Protein AF-A0A0M3JFR3-F1 (afdb_monomer_lite)

Sequence (120 aa):
MKSMLLALNSVETPVGYAWLSLFKNDRLVIERDEQEVSLPIAVDLPSGYINYQSFGLGKDHAGPEIRWVDSGKHLFRVRLRLISSIFTSEPRIQAFFQSCQKLQRIGLLGDAAEKTSVCF

Organism: Anisakis simplex (NCBI:txid6269)

Secondary structure (DSSP, 8-state):
----------------B----SEETTEES--SSEEEEEE--BSS--TTGGG-------S---S---PBGGGG---EEEEEE---SSS-SSHHHHHHHHHHHHHHHTT-S-S--SS-----

Structure (mmCIF, N/CA/C/O backbone):
data_AF-A0A0M3JFR3-F1
#
_entry.id   AF-A0A0M3JFR3-F1
#
loop_
_atom_site.group_PDB
_atom_site.id
_atom_site.type_symbol
_atom_site.label_atom_id
_atom_site.label_alt_id
_atom_site.label_comp_id
_atom_site.label_asym_id
_atom_site.label_entity_id
_atom_site.label_seq_id
_atom_site.pdbx_PDB_ins_code
_atom_site.Cartn_x
_atom_site.Cartn_y
_atom_site.Cartn_z
_atom_site.occupancy
_atom_site.B_iso_or_equiv
_atom_site.auth_seq_id
_atom_site.auth_comp_id
_atom_site.auth_asym_id
_atom_site.auth_atom_id
_atom_site.pdbx_PDB_model_num
ATOM 1 N N . MET A 1 1 ? -22.628 2.863 -21.796 1.00 40.62 1 MET A N 1
ATOM 2 C CA . MET A 1 1 ? -22.720 4.196 -22.425 1.00 40.62 1 MET A CA 1
ATOM 3 C C . MET A 1 1 ? -21.317 4.609 -22.829 1.00 40.62 1 MET A C 1
ATOM 5 O O . MET A 1 1 ? -20.488 4.837 -21.962 1.00 40.62 1 MET A O 1
ATOM 9 N N . LYS A 1 2 ? -21.027 4.550 -24.133 1.00 43.78 2 LYS A N 1
ATOM 10 C CA . LYS A 1 2 ? -19.798 5.075 -24.737 1.00 43.78 2 LYS A CA 1
ATOM 11 C C . LYS A 1 2 ? -20.050 6.536 -25.120 1.00 43.78 2 LYS A C 1
ATOM 13 O O . LYS A 1 2 ? -21.008 6.802 -25.835 1.00 43.78 2 LYS A O 1
ATOM 18 N N . SER A 1 3 ? -19.166 7.416 -24.679 1.00 36.62 3 SER A N 1
ATOM 19 C CA . SER A 1 3 ? -18.901 8.773 -25.187 1.00 36.62 3 SER A CA 1
ATOM 20 C C . SER A 1 3 ? -17.521 9.127 -24.597 1.00 36.62 3 SER A C 1
ATOM 22 O O . SER A 1 3 ? -17.429 9.187 -23.376 1.00 36.62 3 SER A O 1
ATOM 24 N N . MET A 1 4 ? -16.364 9.175 -25.284 1.00 49.66 4 MET A N 1
ATOM 25 C CA . MET A 1 4 ? -15.981 9.788 -26.579 1.00 49.66 4 MET A CA 1
ATOM 26 C C . MET A 1 4 ? -16.557 11.210 -26.665 1.00 49.66 4 MET A C 1
ATOM 28 O O . MET A 1 4 ? -17.770 11.342 -26.632 1.00 49.66 4 MET A O 1
ATOM 32 N N . LEU A 1 5 ? -15.818 12.322 -26.723 1.00 47.84 5 LEU A N 1
ATOM 33 C CA . LEU A 1 5 ? -14.508 12.702 -27.284 1.00 47.84 5 LEU A CA 1
ATOM 34 C C . LEU A 1 5 ? -14.062 13.986 -26.520 1.00 47.84 5 LEU A C 1
ATOM 36 O O . LEU A 1 5 ? -14.929 14.706 -26.045 1.00 47.84 5 LEU A O 1
ATOM 40 N N . LEU A 1 6 ? -12.806 14.377 -26.295 1.00 44.72 6 LEU A N 1
ATOM 41 C CA . LEU A 1 6 ? -11.718 14.698 -27.219 1.00 44.72 6 LEU A CA 1
ATOM 42 C C . LEU A 1 6 ? -10.438 14.853 -26.369 1.00 44.72 6 LEU A C 1
ATOM 44 O O . LEU A 1 6 ? -10.299 15.826 -25.633 1.00 44.72 6 LEU A O 1
ATOM 48 N N . ALA A 1 7 ? -9.485 13.940 -26.494 1.00 45.66 7 ALA A N 1
ATOM 49 C CA . ALA A 1 7 ? -8.080 14.244 -26.249 1.00 45.66 7 ALA A CA 1
ATOM 50 C C . ALA A 1 7 ? -7.297 13.438 -27.280 1.00 45.66 7 ALA A C 1
ATOM 52 O O . ALA A 1 7 ? -7.352 12.211 -27.320 1.00 45.66 7 ALA A O 1
ATOM 53 N N . LEU A 1 8 ? -6.694 14.159 -28.212 1.00 45.34 8 LEU A N 1
ATOM 54 C CA . LEU A 1 8 ? -5.966 13.633 -29.351 1.00 45.34 8 LEU A CA 1
ATOM 55 C C . LEU A 1 8 ? -4.789 12.768 -28.849 1.00 45.34 8 LEU A C 1
ATOM 57 O O . LEU A 1 8 ? -3.789 13.301 -28.390 1.00 45.34 8 LEU A O 1
ATOM 61 N N . ASN A 1 9 ? -4.918 11.443 -28.930 1.00 51.28 9 ASN A N 1
ATOM 62 C CA . ASN A 1 9 ? -3.826 10.465 -29.024 1.00 51.28 9 ASN A CA 1
ATOM 63 C C . ASN A 1 9 ? -2.594 10.635 -28.104 1.00 51.28 9 ASN A C 1
ATOM 65 O O . ASN A 1 9 ? -1.469 10.430 -28.559 1.00 51.28 9 ASN A O 1
ATOM 69 N N . SER A 1 10 ? -2.756 10.908 -26.809 1.00 51.66 10 SER A N 1
ATOM 70 C CA . SER A 1 10 ? -1.743 10.484 -25.835 1.00 51.66 10 SER A CA 1
ATOM 71 C C . SER A 1 10 ? -2.121 9.085 -25.366 1.00 51.66 10 SER A C 1
ATOM 73 O O . SER A 1 10 ? -2.992 8.931 -24.513 1.00 51.66 10 SER A O 1
ATOM 75 N N . VAL A 1 11 ? -1.516 8.050 -25.953 1.00 61.97 11 VAL A N 1
ATOM 76 C CA . VAL A 1 11 ? -1.558 6.715 -25.346 1.00 61.97 11 VAL A CA 1
ATOM 77 C C . VAL A 1 11 ? -0.862 6.865 -23.997 1.00 61.97 11 VAL A C 1
ATOM 79 O O . VAL A 1 11 ? 0.364 6.967 -23.950 1.00 61.97 11 VAL A O 1
ATOM 82 N N . GLU A 1 12 ? -1.639 7.002 -22.923 1.00 67.94 12 GLU A N 1
ATOM 83 C CA . GLU A 1 12 ? -1.123 7.081 -21.560 1.00 67.94 12 GLU A CA 1
ATOM 84 C C . GLU A 1 12 ? -0.237 5.854 -21.340 1.00 67.94 12 GLU A C 1
ATOM 86 O O . GLU A 1 12 ? -0.712 4.722 -21.257 1.00 67.94 12 GLU A O 1
ATOM 91 N N . THR A 1 13 ? 1.078 6.065 -21.370 1.00 77.56 13 THR A N 1
ATOM 92 C CA . THR A 1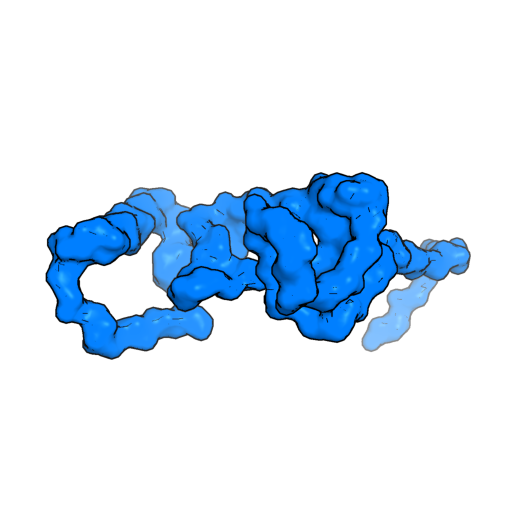 13 ? 2.038 4.978 -21.213 1.00 77.56 13 THR A CA 1
ATOM 93 C C . THR A 1 13 ? 2.223 4.766 -19.716 1.00 77.56 13 THR A C 1
ATOM 95 O O . THR A 1 13 ? 2.569 5.724 -19.019 1.00 77.56 13 THR A O 1
ATOM 98 N N . PRO A 1 14 ? 1.980 3.555 -19.188 1.00 82.25 14 PRO A N 1
ATOM 99 C CA . PRO A 1 14 ? 2.150 3.298 -17.766 1.00 82.25 14 PRO A CA 1
ATOM 100 C C . PRO A 1 14 ? 3.610 3.536 -17.361 1.00 82.25 14 PRO A C 1
ATOM 102 O O . PRO A 1 14 ? 4.530 3.018 -17.989 1.00 82.25 14 PRO A O 1
ATOM 105 N N . VAL A 1 15 ? 3.817 4.322 -16.300 1.00 86.00 15 VAL A N 1
ATOM 106 C CA . VAL A 1 15 ? 5.153 4.676 -15.777 1.00 86.00 15 VAL A CA 1
ATOM 107 C C . VAL A 1 15 ? 5.757 3.535 -14.940 1.00 86.00 15 VAL A C 1
ATOM 109 O O . VAL A 1 15 ? 6.971 3.476 -14.756 1.00 86.00 15 VAL A O 1
ATOM 112 N N . GLY A 1 16 ? 4.923 2.613 -14.449 1.00 92.25 16 GLY A N 1
ATOM 113 C CA . GLY A 1 16 ? 5.340 1.421 -13.715 1.00 92.25 16 GLY A CA 1
ATOM 114 C C . GL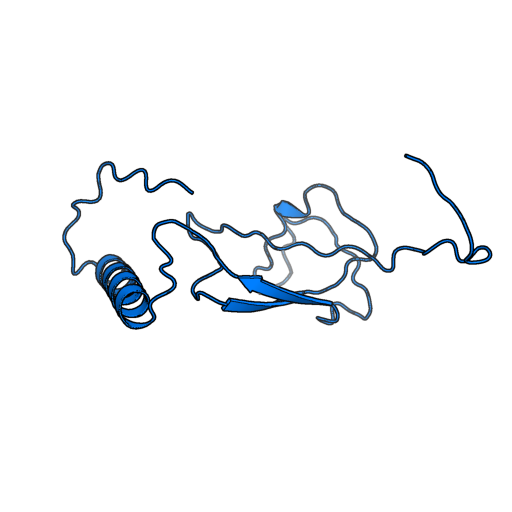Y A 1 16 ? 4.248 0.881 -12.793 1.00 92.25 16 GLY A C 1
ATOM 115 O O . GLY A 1 16 ? 3.075 1.235 -12.926 1.00 92.25 16 GLY A O 1
ATOM 116 N N . TYR A 1 17 ? 4.647 0.035 -11.843 1.00 92.75 17 TYR A N 1
ATOM 117 C CA . TYR A 1 17 ? 3.766 -0.681 -10.922 1.00 92.75 17 TYR A CA 1
ATOM 118 C C . TYR A 1 17 ? 4.179 -0.445 -9.471 1.00 92.75 17 TYR A C 1
ATOM 120 O O . TYR A 1 17 ? 5.361 -0.448 -9.145 1.00 92.75 17 TYR A O 1
ATOM 128 N N . ALA A 1 18 ? 3.208 -0.285 -8.578 1.00 92.25 18 ALA A N 1
ATOM 129 C CA . ALA A 1 18 ? 3.438 -0.203 -7.140 1.00 92.25 18 ALA A CA 1
ATOM 130 C C . ALA A 1 18 ? 2.424 -1.092 -6.419 1.00 92.25 18 ALA A C 1
ATOM 132 O O . ALA A 1 18 ? 1.283 -1.229 -6.861 1.00 92.25 18 ALA A O 1
ATOM 133 N N . TRP A 1 19 ? 2.831 -1.695 -5.307 1.00 90.81 19 TRP A N 1
ATOM 134 C CA . TRP A 1 19 ? 1.965 -2.535 -4.486 1.00 90.81 19 TRP A CA 1
ATOM 135 C C . TRP A 1 19 ? 2.266 -2.329 -3.006 1.00 90.81 19 TRP A C 1
ATOM 137 O O . TRP A 1 19 ? 3.365 -1.938 -2.614 1.00 90.81 19 TRP A O 1
ATOM 147 N N . LEU A 1 20 ? 1.263 -2.611 -2.182 1.00 87.12 20 LEU A N 1
ATOM 148 C CA . LEU A 1 20 ? 1.350 -2.570 -0.732 1.00 87.12 20 LEU A CA 1
ATOM 149 C C . LEU A 1 20 ? 0.552 -3.748 -0.180 1.00 87.12 20 LEU A C 1
ATOM 151 O O . LEU A 1 20 ? -0.654 -3.830 -0.409 1.00 87.12 20 LEU A O 1
ATOM 155 N N . SER A 1 21 ? 1.206 -4.648 0.558 1.00 84.75 21 SER A N 1
ATOM 156 C CA . SER A 1 21 ? 0.465 -5.649 1.326 1.00 84.75 21 SER A CA 1
ATOM 157 C C . SER A 1 21 ? -0.216 -4.956 2.498 1.00 84.75 21 SER A C 1
ATOM 159 O O . SER A 1 21 ? 0.456 -4.390 3.360 1.00 84.75 21 SER A O 1
ATOM 161 N N . LEU A 1 22 ? -1.547 -4.996 2.532 1.00 80.50 22 LEU A N 1
ATOM 162 C CA . LEU A 1 22 ? -2.320 -4.417 3.630 1.00 80.50 22 LEU A CA 1
ATOM 163 C C . LEU A 1 22 ? -2.214 -5.249 4.908 1.00 80.50 22 LEU A C 1
ATOM 165 O O . LEU A 1 22 ? -2.471 -4.720 5.984 1.00 80.50 22 LEU A O 1
ATOM 169 N N . PHE A 1 23 ? -1.808 -6.515 4.797 1.00 76.31 23 PHE A N 1
ATOM 170 C CA . PHE A 1 23 ? -1.744 -7.466 5.898 1.00 76.31 23 PHE A CA 1
ATOM 171 C C . PHE A 1 23 ? -0.365 -8.132 5.960 1.00 76.31 23 PHE A C 1
ATOM 173 O O . PHE A 1 23 ? 0.167 -8.594 4.947 1.00 76.31 23 PHE A O 1
ATOM 180 N N . LYS A 1 24 ? 0.247 -8.163 7.142 1.00 73.00 24 LYS A N 1
ATOM 181 C CA . LYS A 1 24 ? 1.553 -8.783 7.387 1.00 73.00 24 LYS A CA 1
ATOM 182 C C . LYS A 1 24 ? 1.568 -9.398 8.782 1.00 73.00 24 LYS A C 1
ATOM 184 O O . LYS A 1 24 ? 1.279 -8.701 9.748 1.00 73.00 24 LYS A O 1
ATOM 189 N N . ASN A 1 25 ? 1.954 -10.671 8.893 1.00 71.50 25 ASN A N 1
ATOM 190 C CA . ASN A 1 25 ? 2.031 -11.407 10.166 1.00 71.50 25 ASN A CA 1
ATOM 191 C C . ASN A 1 25 ? 0.734 -11.307 10.990 1.00 71.50 25 ASN A C 1
ATOM 193 O O . ASN A 1 25 ? 0.768 -10.929 12.161 1.00 71.50 25 ASN A O 1
ATOM 197 N N . ASP A 1 26 ? -0.401 -11.558 10.343 1.00 70.75 26 ASP A N 1
ATOM 198 C CA . ASP A 1 26 ? -1.739 -11.445 10.927 1.00 70.75 26 ASP A CA 1
ATOM 199 C C . ASP A 1 26 ? -2.153 -10.044 11.408 1.00 70.75 26 ASP A C 1
ATOM 201 O O . ASP A 1 26 ? -3.028 -9.880 12.260 1.00 70.75 26 ASP A O 1
ATOM 205 N N . ARG A 1 27 ? -1.515 -9.000 10.865 1.00 71.19 27 ARG A N 1
ATOM 206 C CA . ARG A 1 27 ? -1.746 -7.608 11.262 1.00 71.19 27 ARG A CA 1
ATOM 207 C C . ARG A 1 27 ? -1.968 -6.719 10.056 1.00 71.19 27 ARG A C 1
ATOM 209 O O . ARG A 1 27 ? -1.198 -6.763 9.097 1.00 71.19 27 ARG A O 1
ATOM 216 N N . LEU A 1 28 ? -2.972 -5.848 10.137 1.00 78.88 28 LEU A N 1
ATOM 217 C CA . LEU A 1 28 ? -3.101 -4.751 9.187 1.00 78.88 28 LEU A CA 1
ATOM 218 C C . LEU A 1 28 ? -1.923 -3.783 9.339 1.00 78.88 28 LEU A C 1
ATOM 220 O O . LEU A 1 28 ? -1.591 -3.364 10.444 1.00 78.88 28 LEU A O 1
ATOM 224 N N . VAL A 1 29 ? -1.326 -3.396 8.214 1.00 76.25 29 VAL A N 1
ATOM 225 C CA . VAL A 1 29 ? -0.257 -2.383 8.148 1.00 76.25 29 VAL A CA 1
ATOM 226 C C . VAL A 1 29 ? -0.810 -0.975 8.419 1.00 76.25 29 VAL A C 1
ATOM 228 O O . VAL A 1 29 ? -0.069 -0.062 8.781 1.00 76.25 29 VAL A O 1
ATOM 231 N N . ILE A 1 30 ? -2.124 -0.790 8.279 1.00 80.81 30 ILE A N 1
ATOM 232 C CA . ILE A 1 30 ? -2.806 0.469 8.576 1.00 80.81 30 ILE A CA 1
ATOM 233 C C . ILE A 1 30 ? -3.112 0.531 10.080 1.00 80.81 30 ILE A C 1
ATOM 235 O O . ILE A 1 30 ? -4.131 0.031 10.547 1.00 80.81 30 ILE A O 1
ATOM 239 N N . GLU A 1 31 ? -2.210 1.142 10.850 1.00 73.94 31 GLU A N 1
ATOM 240 C CA . GLU A 1 31 ? -2.359 1.282 12.311 1.00 73.94 31 GLU A CA 1
ATOM 241 C C . GLU A 1 31 ? -3.157 2.532 12.738 1.00 73.94 31 GLU A C 1
ATOM 243 O O . GLU A 1 31 ? -3.518 2.688 13.909 1.00 73.94 31 GLU A O 1
ATOM 248 N N . ARG A 1 32 ? -3.423 3.453 11.806 1.00 74.12 32 ARG A N 1
ATOM 249 C CA . ARG A 1 32 ? -4.097 4.743 12.041 1.00 74.12 32 ARG A CA 1
ATOM 250 C C . ARG A 1 32 ? -5.316 4.880 11.130 1.00 74.12 32 ARG A C 1
ATOM 252 O O . ARG A 1 32 ? -5.366 4.228 10.098 1.00 74.12 32 ARG A O 1
ATOM 259 N N . ASP A 1 33 ? -6.273 5.732 11.510 1.00 74.88 33 ASP A N 1
ATOM 260 C CA . ASP A 1 33 ? -7.461 6.030 10.682 1.00 74.88 33 ASP A CA 1
ATOM 261 C C . ASP A 1 33 ? -7.054 6.513 9.280 1.00 74.88 33 ASP A C 1
ATOM 263 O O . ASP A 1 33 ? -7.553 6.013 8.277 1.00 74.88 33 ASP A O 1
ATOM 267 N N . GLU A 1 34 ? -6.049 7.390 9.217 1.00 82.31 34 GLU A N 1
ATOM 268 C CA . GLU A 1 34 ? -5.407 7.822 7.978 1.00 82.31 34 GLU A CA 1
ATOM 269 C C . GLU A 1 34 ? -3.907 7.504 8.017 1.00 82.31 34 GLU A C 1
ATOM 271 O O . GLU A 1 34 ? -3.201 7.852 8.971 1.00 82.31 34 GLU A O 1
ATOM 276 N N . GLN A 1 35 ? -3.412 6.840 6.973 1.00 85.06 35 GLN A N 1
ATOM 277 C CA . GLN A 1 35 ? -2.002 6.505 6.804 1.00 85.06 35 GLN A CA 1
ATOM 278 C C . GLN A 1 35 ? -1.529 6.925 5.412 1.00 85.06 35 GLN A C 1
ATOM 280 O O . GLN A 1 35 ? -2.031 6.459 4.389 1.00 85.06 35 GLN A O 1
ATOM 285 N N . GLU A 1 36 ? -0.518 7.787 5.380 1.00 91.00 36 GLU A N 1
ATOM 286 C CA . GLU A 1 36 ? 0.211 8.128 4.162 1.00 91.00 36 GLU A CA 1
ATOM 287 C C . GLU A 1 36 ? 1.361 7.131 3.978 1.00 91.00 36 GLU A C 1
ATOM 289 O O . GLU A 1 36 ? 2.131 6.880 4.910 1.00 91.00 36 GLU A O 1
ATOM 294 N N . VAL A 1 37 ? 1.457 6.533 2.792 1.00 89.50 37 VAL A N 1
ATOM 295 C CA . VAL A 1 37 ? 2.506 5.578 2.431 1.00 89.50 37 VAL A CA 1
ATOM 296 C C . VAL A 1 37 ? 3.148 6.038 1.131 1.00 89.50 37 VAL A C 1
ATOM 298 O O . VAL A 1 37 ? 2.472 6.243 0.122 1.00 89.50 37 VAL A O 1
ATOM 301 N N . SER A 1 38 ? 4.467 6.191 1.157 1.00 91.81 38 SER A N 1
ATOM 302 C CA . SER A 1 38 ? 5.263 6.408 -0.048 1.00 91.81 38 SER A CA 1
ATOM 303 C C . SER A 1 38 ? 5.772 5.052 -0.530 1.00 91.81 38 SER A C 1
ATOM 305 O O . SER A 1 38 ? 6.365 4.306 0.249 1.00 91.81 38 SER A O 1
ATOM 307 N N . LEU A 1 39 ? 5.544 4.725 -1.797 1.00 90.88 39 LEU A N 1
ATOM 308 C CA . LEU A 1 39 ? 5.862 3.448 -2.423 1.00 90.88 39 LEU A CA 1
ATOM 309 C C . LEU A 1 39 ? 6.897 3.641 -3.540 1.00 90.88 39 LEU A C 1
ATOM 311 O O . LEU A 1 39 ? 6.831 4.636 -4.275 1.00 90.88 39 LEU A O 1
ATOM 315 N N . PRO A 1 40 ? 7.845 2.703 -3.688 1.00 91.56 40 PRO A N 1
ATOM 316 C CA . PRO A 1 40 ? 8.679 2.642 -4.874 1.00 91.56 40 PRO A CA 1
ATOM 317 C C . PRO A 1 40 ? 7.851 2.184 -6.083 1.00 91.56 40 PRO A C 1
ATOM 319 O O . PRO A 1 40 ? 6.815 1.533 -5.936 1.00 91.56 40 PRO A O 1
ATOM 322 N N . ILE A 1 41 ? 8.320 2.526 -7.281 1.00 92.50 41 ILE A N 1
ATOM 323 C CA . ILE A 1 41 ? 7.683 2.145 -8.546 1.00 92.50 41 ILE A CA 1
ATOM 324 C C . ILE A 1 41 ? 8.587 1.126 -9.243 1.00 92.50 41 ILE A C 1
ATOM 326 O O . ILE A 1 41 ? 9.759 1.409 -9.487 1.00 92.50 41 ILE A O 1
ATOM 330 N N . ALA A 1 42 ? 8.066 -0.055 -9.554 1.00 91.88 42 ALA A N 1
ATOM 331 C CA . ALA A 1 42 ? 8.741 -1.063 -10.360 1.00 91.88 42 ALA A CA 1
ATOM 332 C C . ALA A 1 42 ? 8.492 -0.824 -11.855 1.00 91.88 42 ALA A C 1
ATOM 334 O O . ALA A 1 42 ? 7.406 -0.405 -12.252 1.00 91.88 42 ALA A O 1
ATOM 335 N N . VAL A 1 43 ? 9.494 -1.104 -12.687 1.00 92.06 43 VAL A N 1
ATOM 336 C CA . VAL A 1 43 ? 9.414 -0.982 -14.154 1.00 92.06 43 VAL A CA 1
ATOM 337 C C . VAL A 1 43 ? 8.432 -2.006 -14.728 1.00 92.06 43 VAL A C 1
ATOM 339 O O . VAL A 1 43 ? 7.682 -1.718 -15.657 1.00 92.06 43 VAL A O 1
ATOM 342 N N . ASP A 1 44 ? 8.421 -3.201 -14.151 1.00 90.44 44 ASP A N 1
ATOM 343 C CA . ASP A 1 44 ? 7.561 -4.320 -14.504 1.00 90.44 44 ASP A CA 1
ATOM 344 C C . ASP A 1 44 ? 6.999 -4.976 -13.239 1.00 90.44 44 ASP A C 1
ATOM 346 O O . ASP A 1 44 ? 7.489 -4.739 -12.134 1.00 90.44 44 ASP A O 1
ATOM 350 N N . LEU A 1 45 ? 5.929 -5.756 -13.396 1.00 88.75 45 LEU A N 1
ATOM 351 C CA . LEU A 1 45 ? 5.295 -6.482 -12.301 1.00 88.75 45 LEU A CA 1
ATOM 352 C C . LEU A 1 45 ? 5.846 -7.918 -12.266 1.00 88.75 45 LEU A C 1
ATOM 354 O O . LEU A 1 45 ? 5.404 -8.747 -13.067 1.00 88.75 45 LEU A O 1
ATOM 358 N N . PRO A 1 46 ? 6.802 -8.243 -11.378 1.00 85.44 46 PRO A N 1
ATOM 359 C CA . PRO A 1 46 ? 7.397 -9.570 -11.352 1.00 85.44 46 PRO A CA 1
ATOM 360 C C . PRO A 1 46 ? 6.414 -10.618 -10.819 1.00 85.44 46 PRO A C 1
ATOM 362 O O . PRO A 1 46 ? 5.518 -10.328 -10.018 1.00 85.44 46 PRO A O 1
ATOM 365 N N . SER A 1 47 ? 6.610 -11.877 -11.217 1.00 84.56 47 SER A N 1
ATOM 366 C CA . SER A 1 47 ? 5.853 -12.989 -10.635 1.00 84.56 47 SER A CA 1
ATOM 367 C C . SER A 1 47 ? 6.103 -13.061 -9.128 1.00 84.56 47 SER A C 1
ATOM 369 O O . SER A 1 47 ? 7.240 -12.966 -8.671 1.00 84.56 47 SER A O 1
ATOM 371 N N . GLY A 1 48 ? 5.035 -13.197 -8.343 1.00 83.38 48 GLY A N 1
ATOM 372 C CA . GLY A 1 48 ? 5.140 -13.209 -6.885 1.00 83.38 48 GLY A CA 1
ATOM 373 C C . GLY A 1 48 ? 5.399 -11.841 -6.244 1.00 83.38 48 GLY A C 1
ATOM 374 O O . GLY A 1 48 ? 5.785 -11.813 -5.078 1.00 83.38 48 GLY A O 1
ATOM 375 N N . TYR A 1 49 ? 5.153 -10.718 -6.939 1.00 83.94 49 TYR A N 1
ATOM 376 C CA . TYR A 1 49 ? 5.308 -9.358 -6.391 1.00 83.94 49 TYR A CA 1
ATOM 377 C C . TYR A 1 49 ? 4.652 -9.169 -5.009 1.00 83.94 49 TYR A C 1
ATOM 379 O O . TYR A 1 49 ? 5.205 -8.487 -4.152 1.00 83.94 49 TYR A O 1
ATOM 387 N N . ILE A 1 50 ? 3.510 -9.818 -4.749 1.00 80.31 50 ILE A N 1
ATOM 388 C CA . ILE A 1 50 ? 2.801 -9.727 -3.462 1.00 80.31 50 ILE A CA 1
ATOM 389 C C . ILE A 1 50 ? 3.593 -10.338 -2.296 1.00 80.31 50 ILE A C 1
ATOM 391 O O . ILE A 1 50 ? 3.500 -9.860 -1.168 1.00 80.31 50 ILE A O 1
ATOM 395 N N . ASN A 1 51 ? 4.413 -11.352 -2.584 1.00 74.56 51 ASN A N 1
ATOM 396 C CA . ASN A 1 51 ? 5.276 -12.031 -1.621 1.00 74.56 51 ASN A CA 1
ATOM 397 C C . ASN A 1 51 ? 6.645 -11.357 -1.499 1.00 74.56 51 ASN A C 1
ATOM 399 O O . ASN A 1 51 ? 7.504 -11.860 -0.777 1.00 74.56 51 ASN A O 1
ATOM 403 N N . TYR A 1 52 ? 6.871 -10.231 -2.188 1.00 74.38 52 TYR A N 1
ATOM 404 C CA . TYR A 1 52 ? 8.093 -9.463 -2.020 1.00 74.38 52 TYR A CA 1
ATOM 405 C C . TYR A 1 52 ? 8.199 -8.980 -0.573 1.00 74.38 52 TYR A C 1
ATOM 407 O O . TYR A 1 52 ? 7.480 -8.084 -0.120 1.00 74.38 52 TYR A O 1
ATOM 415 N N . GLN A 1 53 ? 9.122 -9.582 0.165 1.00 64.44 53 GLN A N 1
ATOM 416 C CA . GLN A 1 53 ? 9.449 -9.153 1.505 1.00 64.44 53 GLN A CA 1
ATOM 417 C C . GLN A 1 53 ? 10.587 -8.145 1.402 1.00 64.44 53 GLN A C 1
ATOM 419 O O . GLN A 1 53 ? 11.737 -8.514 1.183 1.00 64.44 53 GLN A O 1
ATOM 424 N N . SER A 1 54 ? 10.272 -6.863 1.607 1.00 57.72 54 SER A N 1
ATOM 425 C CA . SER A 1 54 ? 11.285 -5.847 1.914 1.00 57.72 54 SER A CA 1
ATOM 426 C C . SER A 1 54 ? 11.833 -6.121 3.321 1.00 57.72 54 SER A C 1
ATOM 428 O O . SER A 1 54 ? 11.515 -5.433 4.291 1.00 57.72 54 SER A O 1
ATOM 430 N N . PHE A 1 55 ? 12.547 -7.232 3.486 1.00 49.78 55 PHE A N 1
ATOM 431 C CA . PHE A 1 55 ? 13.394 -7.445 4.642 1.00 49.78 55 PHE A CA 1
ATOM 432 C C . PHE A 1 55 ? 14.656 -6.639 4.365 1.00 49.78 55 PHE A C 1
ATOM 434 O O . PHE A 1 55 ? 15.404 -6.950 3.447 1.00 49.78 55 PHE A O 1
ATOM 441 N N . GLY A 1 56 ? 14.873 -5.567 5.129 1.00 47.06 56 GLY A N 1
ATOM 442 C CA . GLY A 1 56 ? 16.095 -4.758 5.099 1.00 47.06 56 GLY A CA 1
ATOM 443 C C . GLY A 1 56 ? 17.327 -5.511 5.618 1.00 47.06 56 GLY A C 1
ATOM 444 O O . GLY A 1 56 ? 18.077 -4.977 6.426 1.00 47.06 56 GLY A O 1
ATOM 445 N N . LEU A 1 57 ? 17.507 -6.764 5.201 1.00 41.47 57 LEU A N 1
ATOM 446 C CA . LEU A 1 57 ? 18.610 -7.650 5.539 1.00 41.47 57 LEU A CA 1
ATOM 447 C C . LEU A 1 57 ? 19.253 -8.097 4.229 1.00 41.47 57 LEU A C 1
ATOM 449 O O . LEU A 1 57 ? 18.579 -8.518 3.295 1.00 41.47 57 LEU A O 1
ATOM 453 N N . GLY A 1 58 ? 20.562 -7.886 4.148 1.00 38.72 58 GLY A N 1
ATOM 454 C CA . GLY A 1 58 ? 21.322 -7.941 2.913 1.00 38.72 58 GLY A CA 1
ATOM 455 C C . GLY A 1 58 ? 21.275 -9.271 2.156 1.00 38.72 58 GLY A C 1
ATOM 456 O O . GLY A 1 58 ? 21.130 -10.344 2.723 1.00 38.72 58 GLY A O 1
ATOM 457 N N . LYS A 1 59 ? 21.506 -9.123 0.851 1.00 41.78 59 LYS A N 1
ATOM 458 C CA . LYS A 1 59 ? 22.179 -10.019 -0.104 1.00 41.78 59 LYS A CA 1
ATOM 459 C C . LYS A 1 59 ? 21.724 -11.463 -0.337 1.00 41.78 59 LYS A C 1
ATOM 461 O O . LYS A 1 59 ? 22.090 -11.957 -1.401 1.00 41.78 59 LYS A O 1
ATOM 466 N N . ASP A 1 60 ? 20.865 -12.077 0.466 1.00 42.69 60 ASP A N 1
ATOM 467 C CA . ASP A 1 60 ? 20.389 -13.441 0.184 1.00 42.69 60 ASP A CA 1
ATOM 468 C C . ASP A 1 60 ? 18.923 -13.423 -0.283 1.00 42.69 60 ASP A C 1
ATOM 470 O O . ASP A 1 60 ? 17.962 -13.465 0.483 1.00 42.69 60 ASP A O 1
ATOM 474 N N . HIS A 1 61 ? 18.778 -13.266 -1.601 1.00 50.44 61 HIS A N 1
ATOM 475 C CA . HIS A 1 61 ? 17.550 -12.945 -2.326 1.00 50.44 61 HIS A CA 1
ATOM 476 C C . HIS A 1 61 ? 16.619 -14.161 -2.479 1.00 50.44 61 HIS A C 1
ATOM 478 O O . HIS A 1 61 ? 16.592 -14.806 -3.524 1.00 50.44 61 HIS A O 1
ATOM 484 N N . ALA A 1 62 ? 15.789 -14.446 -1.475 1.00 55.81 62 ALA A N 1
ATOM 485 C CA . ALA A 1 62 ? 14.656 -15.372 -1.616 1.00 55.81 62 ALA A CA 1
ATOM 486 C C . ALA A 1 62 ? 13.387 -14.686 -2.180 1.00 55.81 62 ALA A C 1
ATOM 488 O O . ALA A 1 62 ? 12.266 -15.070 -1.853 1.00 55.81 62 ALA A O 1
ATOM 489 N N . GLY A 1 63 ? 13.551 -13.635 -2.989 1.00 64.19 63 GLY A N 1
ATOM 490 C CA . GLY A 1 63 ? 12.457 -12.854 -3.567 1.00 64.19 63 GLY A CA 1
ATOM 491 C C . GLY A 1 63 ? 12.645 -12.644 -5.071 1.00 64.19 63 GLY A C 1
ATOM 492 O O . GLY A 1 63 ? 13.770 -12.761 -5.559 1.00 64.19 63 GLY A O 1
ATOM 493 N N . PRO A 1 64 ? 11.565 -12.347 -5.816 1.00 70.44 64 PRO A N 1
ATOM 494 C CA . PRO A 1 64 ? 11.667 -12.055 -7.240 1.00 70.44 64 PRO A CA 1
ATOM 495 C C . PRO A 1 64 ? 12.601 -10.864 -7.486 1.00 70.44 64 PRO A C 1
ATOM 497 O O . PRO A 1 64 ? 12.580 -9.891 -6.730 1.00 70.44 64 PRO A O 1
ATOM 500 N N . GLU A 1 65 ? 13.411 -10.932 -8.543 1.00 81.44 65 GLU A N 1
ATOM 501 C CA . GLU A 1 65 ? 14.245 -9.807 -8.968 1.00 81.44 65 GLU A CA 1
ATOM 502 C C . GLU A 1 65 ? 13.341 -8.668 -9.459 1.00 81.44 65 GLU A C 1
ATOM 504 O O . GLU A 1 65 ? 12.523 -8.857 -10.360 1.00 81.44 65 GLU A O 1
ATOM 509 N N . ILE A 1 66 ? 13.457 -7.489 -8.840 1.00 86.62 66 ILE A N 1
ATOM 510 C CA . ILE A 1 66 ? 12.607 -6.333 -9.144 1.00 86.62 66 ILE A CA 1
ATOM 511 C C . ILE A 1 66 ? 13.458 -5.217 -9.726 1.00 86.62 66 ILE A C 1
ATOM 513 O O . ILE A 1 66 ? 14.399 -4.738 -9.090 1.00 86.62 66 ILE A O 1
ATOM 517 N N . ARG A 1 67 ? 13.082 -4.748 -10.917 1.00 90.75 67 ARG A N 1
ATOM 518 C CA . ARG A 1 67 ? 13.665 -3.546 -11.513 1.00 90.75 67 ARG A CA 1
ATOM 519 C C . ARG A 1 67 ? 12.893 -2.324 -11.051 1.00 90.75 67 ARG A C 1
ATOM 521 O O . ARG A 1 67 ? 11.699 -2.200 -11.310 1.00 90.75 67 ARG A O 1
ATOM 528 N N . TRP A 1 68 ? 13.585 -1.406 -10.394 1.00 90.88 68 TRP A N 1
ATOM 529 C CA . TRP A 1 68 ? 12.981 -0.198 -9.847 1.00 90.88 68 TRP A CA 1
ATOM 530 C C . TRP A 1 68 ? 13.190 1.016 -10.750 1.00 90.88 68 TRP A C 1
ATOM 532 O O . TRP A 1 68 ? 14.265 1.216 -11.316 1.00 90.88 68 TRP A O 1
ATOM 542 N N . VAL A 1 69 ? 12.173 1.868 -10.828 1.00 91.88 69 VAL A N 1
ATOM 543 C CA . VAL A 1 69 ? 12.263 3.209 -11.408 1.00 91.88 69 VAL A CA 1
ATOM 544 C C . VAL A 1 69 ? 13.069 4.102 -10.464 1.00 91.88 69 VAL A C 1
ATOM 546 O O . VAL A 1 69 ? 12.923 4.016 -9.244 1.00 91.88 69 VAL A O 1
ATOM 549 N N . ASP A 1 70 ? 13.930 4.952 -11.029 1.00 91.00 70 ASP A N 1
ATOM 550 C CA . ASP A 1 70 ? 14.747 5.928 -10.289 1.00 91.00 70 ASP A CA 1
ATOM 551 C C . ASP A 1 70 ? 15.472 5.313 -9.073 1.00 91.00 70 ASP A C 1
ATOM 553 O O . ASP A 1 70 ? 15.481 5.861 -7.972 1.00 91.00 70 ASP A O 1
ATOM 557 N N . SER A 1 71 ? 16.045 4.119 -9.263 1.00 89.56 71 SER A N 1
ATOM 558 C CA . SER A 1 71 ? 16.785 3.371 -8.233 1.00 89.56 71 SER A CA 1
ATOM 559 C C . SER A 1 71 ? 15.980 3.063 -6.959 1.00 89.56 71 SER A C 1
ATOM 561 O O . SER A 1 71 ? 16.547 2.980 -5.872 1.00 89.56 71 SER A O 1
ATOM 563 N N . GLY A 1 72 ? 14.658 2.898 -7.073 1.00 88.88 72 GLY A N 1
ATOM 564 C CA . GLY A 1 72 ? 13.799 2.528 -5.943 1.00 88.88 72 GLY A CA 1
ATOM 565 C C . GLY A 1 72 ? 13.374 3.703 -5.071 1.00 88.88 72 GLY A C 1
ATOM 566 O O . GLY A 1 72 ? 12.921 3.493 -3.946 1.00 88.88 72 GLY A O 1
ATOM 567 N N . LYS A 1 73 ? 13.484 4.945 -5.561 1.00 91.19 73 LYS A N 1
ATOM 568 C CA . LYS A 1 73 ? 12.913 6.092 -4.850 1.00 91.19 73 LYS A CA 1
ATOM 569 C C . LYS A 1 73 ? 11.407 5.924 -4.667 1.00 91.19 73 LYS A C 1
ATOM 571 O O . LYS A 1 73 ? 10.684 5.465 -5.551 1.00 91.19 73 LYS A O 1
ATOM 576 N N . HIS A 1 74 ? 10.928 6.364 -3.510 1.00 91.56 74 HIS A N 1
ATOM 577 C CA . HIS A 1 74 ? 9.514 6.329 -3.163 1.00 91.56 74 HIS A CA 1
ATOM 578 C C . HIS A 1 74 ? 8.790 7.524 -3.796 1.00 91.56 74 HIS A C 1
ATOM 580 O O . HIS A 1 74 ? 8.505 8.525 -3.137 1.00 91.56 74 HIS A O 1
ATOM 586 N N . LEU A 1 75 ? 8.573 7.436 -5.107 1.00 90.81 75 LEU A N 1
ATOM 587 C CA . LEU A 1 75 ? 8.005 8.509 -5.923 1.00 90.81 75 LEU A CA 1
ATOM 588 C C . LEU A 1 75 ? 6.475 8.527 -5.895 1.00 90.81 75 LEU A C 1
ATOM 590 O O . LEU A 1 75 ? 5.869 9.571 -6.129 1.00 90.81 75 LEU A O 1
ATOM 594 N N . PHE A 1 76 ? 5.846 7.387 -5.610 1.00 92.12 76 PHE A N 1
ATOM 595 C CA . PHE A 1 76 ? 4.396 7.272 -5.595 1.00 92.12 76 PHE A CA 1
ATOM 596 C C . PHE A 1 76 ? 3.873 7.401 -4.172 1.00 92.12 76 PHE A C 1
ATOM 598 O O . PHE A 1 76 ? 4.312 6.675 -3.285 1.00 92.12 76 PHE A O 1
ATOM 605 N N . ARG A 1 77 ? 2.936 8.319 -3.935 1.00 94.38 77 ARG A N 1
ATOM 606 C CA . ARG A 1 77 ? 2.378 8.538 -2.603 1.00 94.38 77 ARG A CA 1
ATOM 607 C C . ARG A 1 77 ? 0.888 8.281 -2.584 1.00 94.38 77 ARG A C 1
ATOM 609 O O . ARG A 1 77 ? 0.152 8.843 -3.389 1.00 94.38 77 ARG A O 1
ATOM 616 N N . VAL A 1 78 ? 0.458 7.468 -1.628 1.00 91.62 78 VAL A N 1
ATOM 617 C CA . VAL A 1 78 ? -0.949 7.136 -1.418 1.00 91.62 78 VAL A CA 1
ATOM 618 C C . VAL A 1 78 ? -1.355 7.465 0.007 1.00 91.62 78 VAL A C 1
ATOM 620 O O . VAL A 1 78 ? -0.592 7.256 0.950 1.00 91.62 78 VAL A O 1
ATOM 623 N N . ARG A 1 79 ? -2.572 7.981 0.163 1.00 91.69 79 ARG A N 1
ATOM 624 C CA . ARG A 1 79 ? -3.233 8.117 1.460 1.00 91.69 79 ARG A CA 1
ATOM 625 C C . ARG A 1 79 ? -4.328 7.078 1.544 1.00 91.69 79 ARG A C 1
ATOM 627 O O . ARG A 1 79 ? -5.171 6.992 0.655 1.00 91.69 79 ARG A O 1
ATOM 634 N N . LEU A 1 80 ? -4.284 6.287 2.600 1.00 87.69 80 LEU A N 1
ATOM 635 C CA . LEU A 1 80 ? -5.246 5.238 2.876 1.00 87.69 80 LEU A CA 1
ATOM 636 C C . LEU A 1 80 ? -6.049 5.645 4.097 1.00 87.69 80 LEU A C 1
ATOM 638 O O . LEU A 1 80 ? -5.471 6.018 5.117 1.00 87.69 80 LEU A O 1
ATOM 642 N N . ARG A 1 81 ? -7.371 5.546 3.982 1.00 84.69 81 ARG A N 1
ATOM 643 C CA . ARG A 1 81 ? -8.285 5.694 5.107 1.00 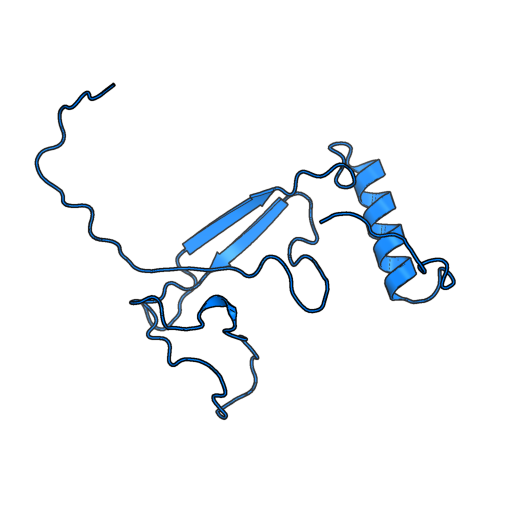84.69 81 ARG A CA 1
ATOM 644 C C . ARG A 1 81 ? -8.929 4.350 5.400 1.00 84.69 81 ARG A C 1
ATOM 646 O O . ARG A 1 81 ? -9.552 3.770 4.510 1.00 84.69 81 ARG A O 1
ATOM 653 N N . LEU A 1 82 ? -8.774 3.859 6.623 1.00 80.44 82 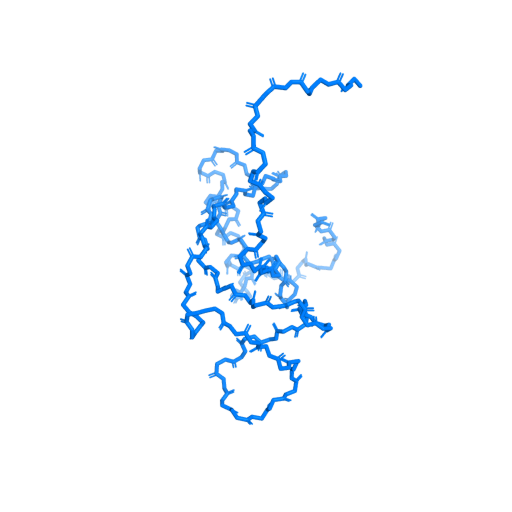LEU A N 1
ATOM 654 C CA . LEU A 1 82 ? -9.361 2.588 7.029 1.00 80.44 82 LEU A CA 1
ATOM 655 C C . LEU A 1 82 ? -10.778 2.812 7.550 1.00 80.44 82 LEU A C 1
ATOM 657 O O . LEU A 1 82 ? -10.978 3.414 8.597 1.00 80.44 82 LEU A O 1
ATOM 661 N N . ILE A 1 83 ? -11.762 2.291 6.821 1.00 75.25 83 ILE A N 1
ATOM 662 C CA . ILE A 1 83 ? -13.170 2.338 7.215 1.00 75.25 83 ILE A CA 1
ATOM 663 C C . ILE A 1 83 ? -13.584 0.921 7.612 1.00 75.25 83 ILE A C 1
ATOM 665 O O . ILE A 1 83 ? -13.670 0.038 6.761 1.00 75.25 83 ILE A O 1
ATOM 669 N N . SER A 1 84 ? -13.831 0.692 8.899 1.00 72.44 84 SER A N 1
ATOM 670 C CA . SER A 1 84 ? -14.372 -0.573 9.411 1.00 72.44 84 SER A CA 1
ATOM 671 C C . SER A 1 84 ? -15.314 -0.313 10.586 1.00 72.44 84 SER A C 1
ATOM 673 O O . SER A 1 84 ? -15.330 0.782 11.140 1.00 72.44 84 SER A O 1
ATOM 675 N N . SER A 1 85 ? -16.092 -1.313 11.008 1.00 70.25 85 SER A N 1
ATOM 676 C CA . SER A 1 85 ? -16.982 -1.191 12.177 1.00 70.25 85 SER A CA 1
ATOM 677 C C . SER A 1 85 ? -16.238 -0.938 13.499 1.00 70.25 85 SER A C 1
ATOM 679 O O . SER A 1 85 ? -16.852 -0.521 14.477 1.00 70.25 85 SER A O 1
ATOM 681 N N . ILE A 1 86 ? -14.925 -1.182 13.525 1.00 65.00 86 ILE A N 1
ATOM 682 C CA . ILE A 1 86 ? -14.045 -1.016 14.690 1.00 65.00 86 ILE A CA 1
ATOM 683 C C . ILE A 1 86 ? -13.264 0.301 14.601 1.00 65.00 86 ILE A C 1
ATOM 685 O O . ILE A 1 86 ? -12.900 0.870 15.628 1.00 65.00 86 ILE A O 1
ATOM 689 N N . PHE A 1 87 ? -13.041 0.809 13.384 1.00 66.25 87 PHE A N 1
ATOM 690 C CA . PHE A 1 87 ? -12.440 2.118 13.140 1.00 66.25 87 PHE A CA 1
ATOM 691 C C . PHE A 1 87 ? -13.535 3.183 13.110 1.00 66.25 87 PHE A C 1
ATOM 693 O O . PHE A 1 87 ? -14.151 3.468 12.084 1.00 66.25 87 PHE A O 1
ATOM 700 N N . THR A 1 88 ? -13.828 3.733 14.283 1.00 65.69 88 THR A N 1
ATOM 701 C CA . THR A 1 88 ? -14.924 4.688 14.451 1.00 65.69 88 THR A CA 1
ATOM 702 C C . THR A 1 88 ? -14.513 6.076 13.975 1.00 65.69 88 THR A C 1
ATOM 704 O O . THR A 1 88 ? -13.383 6.495 14.215 1.00 65.69 88 THR A O 1
ATOM 707 N N . SER A 1 89 ? -15.450 6.850 13.424 1.00 70.19 89 SER A N 1
ATOM 708 C CA . SER A 1 89 ? -15.218 8.261 13.078 1.00 70.19 89 SER A CA 1
ATOM 709 C C . SER A 1 89 ? -15.020 9.182 14.292 1.00 70.19 89 SER A C 1
ATOM 711 O O . SER A 1 89 ? -14.675 10.346 14.113 1.00 70.19 89 SER A O 1
ATOM 713 N N . GLU A 1 90 ? -15.263 8.690 15.512 1.00 79.00 90 GLU A N 1
ATOM 714 C CA . GLU A 1 90 ? -15.094 9.441 16.757 1.00 79.00 90 GLU A CA 1
ATOM 715 C C . GLU A 1 90 ? -13.673 9.241 17.329 1.00 79.00 90 GLU A C 1
ATOM 717 O O . GLU A 1 90 ? -13.336 8.135 17.770 1.00 79.00 90 GLU A O 1
ATOM 722 N N . PRO A 1 91 ? -12.831 10.293 17.404 1.00 79.75 91 PRO A N 1
ATOM 723 C CA . PRO A 1 91 ? -11.422 10.161 17.785 1.00 79.75 91 PRO A CA 1
ATOM 724 C C . PRO A 1 91 ? -11.188 9.534 19.164 1.00 79.75 91 PRO A C 1
ATOM 726 O O . PRO A 1 91 ? -10.201 8.826 19.370 1.00 79.75 91 PRO A O 1
ATOM 729 N N . ARG A 1 92 ? -12.085 9.781 20.127 1.00 81.69 92 ARG A N 1
ATOM 730 C CA . ARG A 1 92 ? -11.942 9.257 21.497 1.00 81.69 92 ARG A CA 1
ATOM 731 C C . ARG A 1 92 ? -12.151 7.748 21.556 1.00 81.69 92 ARG A C 1
ATOM 733 O O . ARG A 1 92 ? -11.399 7.050 22.233 1.00 81.69 92 ARG A O 1
ATOM 740 N N . ILE A 1 93 ? -13.151 7.253 20.831 1.00 78.88 93 ILE A N 1
ATOM 741 C CA . ILE A 1 93 ? -13.460 5.822 20.752 1.00 78.88 93 ILE A CA 1
ATOM 742 C C . ILE A 1 93 ? -12.342 5.101 19.990 1.00 78.88 93 ILE A C 1
ATOM 744 O O . ILE A 1 93 ? -11.857 4.058 20.428 1.00 78.88 93 ILE A O 1
ATOM 748 N N . GLN A 1 94 ? -11.839 5.726 18.926 1.00 77.12 94 GLN A N 1
ATOM 749 C CA . GLN A 1 94 ? -10.687 5.235 18.183 1.00 77.12 94 GLN A CA 1
ATOM 750 C C . GLN A 1 94 ? -9.435 5.091 19.067 1.00 77.12 94 GLN A C 1
ATOM 752 O O . GLN A 1 94 ? -8.774 4.050 19.059 1.00 77.12 94 GLN A O 1
ATOM 757 N N . ALA A 1 95 ? -9.119 6.108 19.876 1.00 81.31 95 ALA A N 1
ATOM 758 C CA . ALA A 1 95 ? -7.985 6.073 20.799 1.00 81.31 95 ALA A CA 1
ATOM 759 C C . ALA A 1 95 ? -8.133 4.982 21.877 1.00 81.31 95 ALA A C 1
ATOM 761 O O . ALA A 1 95 ? -7.140 4.357 22.270 1.00 81.31 95 ALA A O 1
ATOM 762 N N . PHE A 1 96 ? -9.363 4.726 22.333 1.00 82.94 96 PHE A N 1
ATOM 763 C CA . PHE A 1 96 ? -9.668 3.643 23.264 1.00 82.94 96 PHE A CA 1
ATOM 764 C C . PHE A 1 96 ? -9.377 2.270 22.643 1.00 82.94 96 PHE A C 1
ATOM 766 O O . PHE A 1 96 ? -8.571 1.521 23.196 1.00 82.94 96 PHE A O 1
ATOM 773 N N . PHE A 1 97 ? 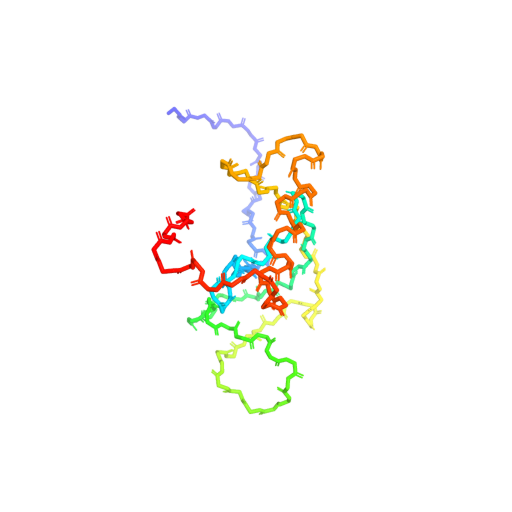-9.924 1.968 21.460 1.00 78.69 97 PHE A N 1
ATOM 774 C CA . PHE A 1 97 ? -9.681 0.685 20.789 1.00 78.69 97 PHE A CA 1
ATOM 775 C C . PHE A 1 97 ? -8.201 0.463 20.460 1.00 78.69 97 PHE A C 1
ATOM 777 O O . PHE A 1 97 ? -7.671 -0.626 20.693 1.00 78.69 97 PHE A O 1
ATOM 784 N N . GLN A 1 98 ? -7.494 1.507 20.019 1.00 78.00 98 GLN A N 1
ATOM 785 C CA . GLN A 1 98 ? -6.046 1.443 19.813 1.00 78.00 98 GLN A CA 1
ATOM 786 C C . GLN A 1 98 ? -5.284 1.143 21.114 1.00 78.00 98 GLN A C 1
ATOM 788 O O . GLN A 1 98 ? -4.278 0.432 21.090 1.00 78.00 98 GLN A O 1
ATOM 793 N N . SER A 1 99 ? -5.744 1.665 22.254 1.00 82.38 99 SER A N 1
ATOM 794 C CA . SER A 1 99 ? -5.146 1.391 23.566 1.00 82.38 99 SER A CA 1
ATOM 795 C C . SER A 1 99 ? -5.410 -0.043 24.023 1.00 82.38 99 SER A C 1
ATOM 797 O O . SER A 1 99 ? -4.479 -0.706 24.476 1.00 82.38 99 SER A O 1
ATOM 799 N N . CYS A 1 100 ? -6.621 -0.569 23.818 1.00 81.19 100 CYS A N 1
ATOM 800 C CA . CYS A 1 100 ? -6.934 -1.979 24.062 1.00 81.19 100 CYS A CA 1
ATOM 801 C C . CYS A 1 100 ? -6.045 -2.902 23.219 1.00 81.19 100 CYS A C 1
ATOM 803 O O . CYS A 1 100 ? -5.437 -3.827 23.753 1.00 81.19 100 CYS 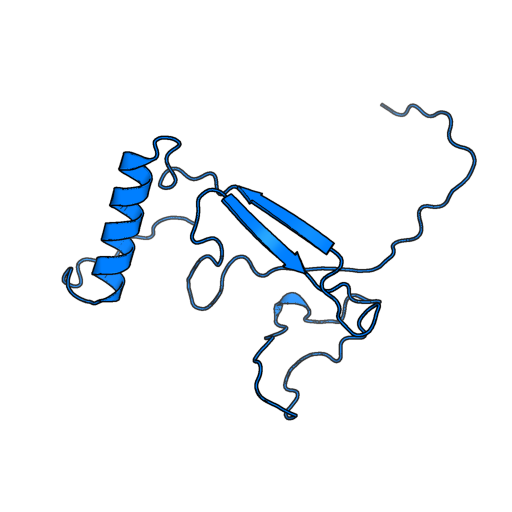A O 1
ATOM 805 N N . GLN A 1 101 ? -5.880 -2.599 21.928 1.00 76.50 101 GLN A N 1
ATOM 806 C CA . GLN A 1 101 ? -5.014 -3.368 21.034 1.00 76.50 101 GLN A CA 1
ATOM 807 C C . GLN A 1 101 ? -3.537 -3.307 21.463 1.00 76.50 101 GLN A C 1
ATOM 809 O O . GLN A 1 101 ? -2.811 -4.295 21.348 1.00 76.50 101 GLN A O 1
ATOM 814 N N . LYS A 1 102 ? -3.062 -2.159 21.971 1.00 78.06 102 LYS A N 1
ATOM 815 C CA . LYS A 1 102 ? -1.715 -2.024 22.561 1.00 78.06 102 LYS A CA 1
ATOM 816 C C . LYS A 1 102 ? -1.566 -2.853 23.834 1.00 78.06 102 LYS A C 1
ATOM 818 O O . LYS A 1 102 ? -0.528 -3.475 24.024 1.00 78.06 102 LYS A O 1
ATOM 823 N N . LEU A 1 103 ? -2.582 -2.871 24.688 1.00 81.81 103 LEU A N 1
ATOM 824 C CA . LEU A 1 103 ? -2.536 -3.584 25.960 1.00 81.81 103 LEU A CA 1
ATOM 825 C C . LEU A 1 103 ? -2.596 -5.106 25.764 1.00 81.81 103 LEU A C 1
ATOM 827 O O . LEU A 1 103 ? -1.833 -5.833 26.398 1.00 81.81 103 LEU A O 1
ATOM 831 N N . GLN A 1 104 ? -3.410 -5.573 24.812 1.00 78.25 104 GLN A N 1
ATOM 832 C CA . GLN A 1 104 ? -3.409 -6.963 24.354 1.00 78.25 104 GLN A CA 1
ATOM 833 C C . GLN A 1 104 ? -2.030 -7.364 23.806 1.00 78.25 104 GLN A C 1
ATOM 835 O O . GLN A 1 104 ? -1.528 -8.436 24.121 1.00 78.25 104 GLN A O 1
ATOM 840 N N . ARG A 1 105 ? -1.355 -6.472 23.064 1.00 72.94 105 ARG A N 1
ATOM 841 C CA . ARG A 1 105 ? 0.017 -6.708 22.575 1.00 72.94 105 ARG A CA 1
ATOM 842 C C . ARG A 1 105 ? 1.059 -6.895 23.681 1.00 72.94 105 ARG A C 1
ATOM 844 O O . ARG A 1 105 ? 2.047 -7.575 23.436 1.00 72.94 105 ARG A O 1
ATOM 851 N N . ILE A 1 106 ? 0.875 -6.278 24.849 1.00 80.81 106 ILE A N 1
ATOM 852 C CA . ILE A 1 106 ? 1.816 -6.361 25.983 1.00 80.81 106 ILE A CA 1
ATOM 853 C C . ILE A 1 106 ? 1.467 -7.557 26.899 1.00 80.81 106 ILE A C 1
ATOM 855 O O . ILE A 1 106 ? 2.175 -7.825 27.863 1.00 80.81 106 ILE A O 1
ATOM 859 N N . GLY A 1 107 ? 0.402 -8.313 26.594 1.00 72.94 107 GLY A N 1
ATOM 860 C CA . GLY A 1 107 ? -0.020 -9.482 27.377 1.00 72.94 107 GLY A CA 1
ATOM 861 C C . GLY A 1 107 ? -0.670 -9.131 28.718 1.00 72.94 107 GLY A C 1
ATOM 862 O O . GLY A 1 107 ? -0.747 -9.969 29.609 1.00 72.94 107 GLY A O 1
ATOM 863 N N . LEU A 1 108 ? -1.118 -7.882 28.882 1.00 68.44 108 LEU A N 1
ATOM 864 C CA . LEU A 1 108 ? -1.733 -7.381 30.119 1.00 68.44 108 LEU A CA 1
ATOM 865 C C . LEU A 1 108 ? -3.264 -7.530 30.143 1.00 68.44 108 LEU A C 1
ATOM 867 O O . LEU A 1 108 ? -3.876 -7.414 31.201 1.00 68.44 108 LEU A O 1
ATOM 871 N N . LEU A 1 109 ? -3.882 -7.806 28.992 1.00 64.69 109 LEU A N 1
ATOM 872 C CA . LEU A 1 109 ? -5.213 -8.406 28.911 1.00 64.69 109 LEU A CA 1
ATOM 873 C C . LEU A 1 109 ? -4.999 -9.907 28.730 1.00 64.69 109 LEU A C 1
ATOM 875 O O . LEU A 1 109 ? -4.402 -10.308 27.734 1.00 64.69 109 LEU A O 1
ATOM 879 N N . GLY A 1 110 ? -5.435 -10.709 29.706 1.00 52.66 110 GLY A N 1
ATOM 880 C CA . GLY A 1 110 ? -5.343 -12.167 29.639 1.00 52.66 110 GLY A CA 1
ATOM 881 C C . GLY A 1 110 ? -5.972 -12.721 28.360 1.00 52.66 110 GLY A C 1
ATOM 882 O O . GLY A 1 110 ? -6.844 -12.085 27.766 1.00 52.66 110 GLY A O 1
ATOM 883 N N . ASP A 1 111 ? -5.500 -13.898 27.951 1.00 49.62 111 ASP A N 1
ATOM 884 C CA . ASP A 1 111 ? -5.851 -14.580 26.705 1.00 49.62 111 ASP A CA 1
ATOM 885 C C . ASP A 1 111 ? -7.332 -15.012 26.698 1.00 49.62 111 ASP A C 1
ATOM 887 O O . ASP A 1 111 ? -7.693 -16.165 26.894 1.00 49.62 111 ASP A O 1
ATOM 891 N N . ALA A 1 112 ? -8.229 -14.047 26.514 1.00 51.28 112 ALA A N 1
ATOM 892 C CA . ALA A 1 112 ? -9.632 -14.255 26.174 1.00 51.28 112 ALA A CA 1
ATOM 893 C C . ALA A 1 112 ? -9.833 -14.083 24.658 1.00 51.28 112 ALA A C 1
ATOM 895 O O . ALA A 1 112 ? -10.864 -13.590 24.207 1.00 51.28 112 ALA A O 1
ATOM 896 N N . ALA A 1 113 ? -8.813 -14.433 23.869 1.00 49.16 113 ALA A N 1
ATOM 897 C CA . ALA A 1 113 ? -8.795 -14.307 22.417 1.00 49.16 113 ALA A CA 1
ATOM 898 C C . ALA A 1 113 ? -8.886 -15.671 21.717 1.00 49.16 113 ALA A C 1
ATOM 900 O O . ALA A 1 113 ? -8.447 -15.817 20.580 1.00 49.16 113 ALA A O 1
ATOM 901 N N . GLU A 1 114 ? -9.494 -16.676 22.349 1.00 47.00 114 GLU A N 1
ATOM 902 C CA . GLU A 1 114 ? -9.964 -17.840 21.606 1.00 47.00 114 GLU A CA 1
ATOM 903 C C . GLU A 1 114 ? -11.364 -17.520 21.059 1.00 47.00 114 GLU A C 1
ATOM 905 O O . GLU A 1 114 ? -12.341 -17.437 21.798 1.00 47.00 114 GLU A O 1
ATOM 910 N N . LYS A 1 115 ? -11.438 -17.313 19.738 1.00 39.91 115 LYS A N 1
ATOM 911 C CA . LYS A 1 115 ? -12.644 -16.995 18.943 1.00 39.91 115 LYS A CA 1
ATOM 912 C C . LYS A 1 115 ? -13.174 -15.565 19.006 1.00 39.91 115 LYS A C 1
ATOM 914 O O . LYS A 1 115 ? -14.385 -15.355 19.029 1.00 39.91 115 LYS A O 1
ATOM 919 N N . THR A 1 116 ? -12.307 -14.589 18.783 1.00 40.78 116 THR A N 1
ATOM 920 C CA . THR A 1 116 ? -12.769 -13.433 18.009 1.00 40.78 116 THR A CA 1
ATOM 921 C C . THR A 1 116 ? -12.112 -13.506 16.647 1.00 40.78 116 THR A C 1
ATOM 923 O O . THR A 1 116 ? -11.059 -12.927 16.398 1.00 40.78 116 THR A O 1
ATOM 926 N N . SER A 1 117 ? -12.764 -14.259 15.758 1.00 38.94 117 SER A N 1
ATOM 927 C CA . SER A 1 117 ? -12.794 -13.925 14.337 1.00 38.94 117 SER A CA 1
ATOM 928 C C . SER A 1 117 ? -13.344 -12.501 14.248 1.00 38.94 117 SER A C 1
ATOM 930 O O . SER A 1 117 ? -14.538 -12.267 14.093 1.00 38.94 117 SER A O 1
ATOM 932 N N . VAL A 1 118 ? -12.478 -11.527 14.511 1.00 41.56 118 VAL A N 1
ATOM 933 C CA . VAL A 1 118 ? -12.739 -10.143 14.176 1.00 41.56 118 VAL A CA 1
ATOM 934 C C . VAL A 1 118 ? -12.504 -10.099 12.682 1.00 41.56 118 VAL A C 1
ATOM 936 O O . VAL A 1 118 ? -11.360 -10.177 12.240 1.00 41.56 118 VAL A O 1
ATOM 939 N N . CYS A 1 119 ? -13.598 -10.108 11.926 1.00 37.97 119 CYS A N 1
ATOM 940 C CA . CYS A 1 119 ? -13.573 -10.048 10.476 1.00 37.97 119 CYS A CA 1
ATOM 941 C C . CYS A 1 119 ? -12.632 -8.931 10.006 1.00 37.97 119 CYS A C 1
ATOM 943 O O . CYS A 1 119 ? -12.837 -7.760 10.339 1.00 37.97 119 CYS A O 1
ATOM 945 N N . PHE A 1 120 ? -11.631 -9.328 9.227 1.00 41.59 120 PHE A N 1
ATOM 946 C CA . PHE A 1 120 ? -11.036 -8.505 8.185 1.00 41.59 120 PHE A CA 1
ATOM 947 C C . PHE A 1 120 ? -11.639 -8.940 6.853 1.00 41.59 120 PHE A C 1
ATOM 949 O O . PHE A 1 120 ? -11.865 -10.163 6.696 1.00 41.59 120 PHE A O 1
#

Foldseek 3Di:
DDDDDDDPDPPPDDQADWDDDQDDPNDGPCLDQKDKDQTWGFRYQFVPNNVDDPPVDDDDDPDTDTHTDPRRDSPDMDMDGDDDPQCDPDVVSNVVSSVVVVCVVVCVPPPPPPDPPVDD

Radius of gyration: 20.08 Å; chains: 1; bounding box: 45×32×60 Å

pLDDT: mean 72.35, std 17.27, range [36.62, 94.38]

InterPro domains:
  IPR026791 Dedicator of cytokinesis [PTHR23317] (9-107)
  IPR027007 C2 DOCK-type domain [PF14429] (10-91)
  IPR027007 C2 DOCK-type domain [PS51650] (1-83)
  IPR035892 C2 domain superfamily [G3DSA:2.60.40.150] (3-93)